Protein AF-A0A963WQL3-F1 (afdb_monomer_lite)

Sequence (95 aa):
MTLRVAVQMDPIETVNIAGDSSFALMLSAQARGHGVWHYDVSTLAYEDGRITAWARPLTVQRVEGAHFEWQGELAKIDLARDIDVILMRQDPPFH

Radius of gyration: 13.0 Å; chains: 1; bounding box: 27×33×34 Å

Foldseek 3Di:
DAFEEEEAEDDPQPDDCVPDVSLVVLQVSVVVVYWYKYFYPVQWDDDPNFTKGFIFTKHADPDPPPGMDTPDDGDIDGCVPPGDYYHHRYDDDDD

pLDDT: mean 95.66, std 5.06, range [63.12, 98.56]

Structure (mmCIF, N/CA/C/O backbone):
data_AF-A0A963WQL3-F1
#
_entry.id   AF-A0A963WQL3-F1
#
loop_
_atom_site.group_PDB
_atom_site.id
_atom_site.type_symbol
_atom_site.label_atom_id
_atom_site.label_alt_id
_atom_site.label_comp_id
_atom_site.label_asym_id
_atom_site.label_entity_id
_atom_site.label_seq_id
_atom_site.pdbx_PDB_ins_code
_atom_site.Cartn_x
_atom_site.Cartn_y
_atom_site.Cartn_z
_atom_site.occupancy
_atom_site.B_iso_or_equiv
_atom_site.auth_seq_id
_atom_site.auth_comp_id
_atom_site.auth_asym_id
_atom_site.auth_atom_id
_atom_site.pdbx_PDB_model_num
ATOM 1 N N . MET A 1 1 ? -3.239 -17.619 10.228 1.00 77.50 1 MET A N 1
ATOM 2 C CA . MET A 1 1 ? -4.176 -16.480 10.329 1.00 77.50 1 MET A CA 1
ATOM 3 C C . MET A 1 1 ? -3.996 -15.623 9.092 1.00 77.50 1 MET A C 1
ATOM 5 O O . MET A 1 1 ? -2.858 -15.444 8.676 1.00 77.50 1 MET A O 1
ATOM 9 N N . THR A 1 2 ? -5.086 -15.156 8.490 1.00 94.75 2 THR A N 1
ATOM 10 C CA . THR A 1 2 ? -5.052 -14.263 7.324 1.00 94.75 2 THR A CA 1
ATOM 11 C C . THR A 1 2 ? -5.042 -12.822 7.810 1.00 94.75 2 THR A C 1
ATOM 13 O O . THR A 1 2 ? -5.930 -12.443 8.566 1.00 94.75 2 THR A O 1
ATOM 16 N N . LEU A 1 3 ? -4.028 -12.056 7.407 1.00 98.19 3 LEU A N 1
ATOM 17 C CA . LEU A 1 3 ? -3.889 -10.639 7.734 1.00 98.19 3 LEU A CA 1
ATOM 18 C C . LEU A 1 3 ? -4.380 -9.776 6.569 1.00 98.19 3 LEU A C 1
ATOM 20 O O . LEU A 1 3 ? -4.291 -10.181 5.407 1.00 98.19 3 LEU A O 1
ATOM 24 N N . ARG A 1 4 ? -4.846 -8.573 6.890 1.00 98.25 4 ARG A N 1
ATOM 25 C CA . ARG A 1 4 ? -5.097 -7.466 5.966 1.00 98.25 4 ARG A CA 1
ATOM 26 C C . ARG A 1 4 ? -3.896 -6.534 6.047 1.00 98.25 4 ARG A C 1
ATOM 28 O O . ARG A 1 4 ? -3.688 -5.870 7.062 1.00 98.25 4 ARG A O 1
ATOM 35 N N . VAL A 1 5 ? -3.075 -6.542 5.004 1.00 98.56 5 VAL A N 1
ATOM 36 C CA . VAL A 1 5 ? -1.832 -5.773 4.933 1.00 98.56 5 VAL A CA 1
ATOM 37 C C . VAL A 1 5 ? -2.059 -4.577 4.024 1.00 98.56 5 VAL A C 1
ATOM 39 O O . VAL A 1 5 ? -2.304 -4.758 2.835 1.00 98.56 5 VAL A O 1
ATOM 42 N N . ALA A 1 6 ? -1.963 -3.365 4.562 1.00 98.31 6 ALA A N 1
ATOM 43 C CA . ALA A 1 6 ? -1.947 -2.156 3.750 1.00 98.31 6 ALA A CA 1
ATOM 44 C C . ALA A 1 6 ? -0.510 -1.738 3.447 1.00 98.31 6 ALA A C 1
ATOM 46 O O . ALA A 1 6 ? 0.349 -1.736 4.329 1.00 98.31 6 ALA A O 1
ATOM 47 N N . VAL A 1 7 ? -0.257 -1.356 2.204 1.00 98.19 7 VAL A N 1
ATOM 48 C CA . VAL A 1 7 ? 1.004 -0.763 1.773 1.00 98.19 7 VAL A CA 1
ATOM 49 C C . VAL A 1 7 ? 0.731 0.681 1.394 1.00 98.19 7 VAL A C 1
ATOM 51 O O . VAL A 1 7 ? -0.001 0.951 0.443 1.00 98.19 7 VAL A O 1
ATOM 54 N N . GLN A 1 8 ? 1.318 1.590 2.165 1.00 97.31 8 GLN A N 1
ATOM 55 C CA . GLN A 1 8 ? 1.360 3.006 1.842 1.00 97.31 8 GLN A CA 1
ATOM 56 C C . GLN A 1 8 ? 2.535 3.237 0.903 1.00 97.31 8 GLN A C 1
ATOM 58 O O . GLN A 1 8 ? 3.681 3.106 1.335 1.00 97.31 8 GLN A O 1
ATOM 63 N N . MET A 1 9 ? 2.279 3.547 -0.360 1.00 95.56 9 MET A N 1
ATOM 64 C CA . MET A 1 9 ? 3.339 3.777 -1.341 1.00 95.56 9 MET A CA 1
ATOM 65 C C . MET A 1 9 ? 2.838 4.629 -2.502 1.00 95.56 9 MET A C 1
ATOM 67 O O . MET A 1 9 ? 1.631 4.809 -2.666 1.00 95.56 9 MET A O 1
ATOM 71 N N . ASP A 1 10 ? 3.781 5.087 -3.321 1.00 93.00 10 ASP A N 1
ATOM 72 C CA . ASP A 1 10 ? 3.503 5.732 -4.601 1.00 93.00 10 ASP A CA 1
ATOM 73 C C . ASP A 1 10 ? 2.671 4.806 -5.526 1.00 93.00 10 ASP A C 1
ATOM 75 O O . ASP A 1 10 ? 2.513 3.608 -5.242 1.00 93.00 10 ASP A O 1
ATOM 79 N N . PRO A 1 11 ? 2.089 5.325 -6.622 1.00 94.31 11 PRO A N 1
ATOM 80 C CA . PRO A 1 11 ? 1.185 4.560 -7.479 1.00 94.31 11 PRO A CA 1
ATOM 81 C C . PRO A 1 11 ? 1.756 3.206 -7.931 1.00 94.31 11 PRO A C 1
ATOM 83 O O . PRO A 1 11 ? 2.855 3.115 -8.489 1.00 94.31 11 PRO A O 1
ATOM 86 N N . ILE A 1 12 ? 0.985 2.134 -7.710 1.00 95.50 12 ILE A N 1
ATOM 87 C CA . ILE A 1 12 ? 1.378 0.760 -8.061 1.00 95.50 12 ILE A CA 1
ATOM 88 C C . ILE A 1 12 ? 1.558 0.590 -9.578 1.00 95.50 12 ILE A C 1
ATOM 90 O O . ILE A 1 12 ? 2.313 -0.266 -10.035 1.00 95.50 12 ILE A O 1
ATOM 94 N N . GLU A 1 13 ? 0.913 1.442 -10.370 1.00 95.00 13 GLU A N 1
ATOM 95 C CA . GLU A 1 13 ? 1.001 1.512 -11.824 1.00 95.00 13 GLU A CA 1
ATOM 96 C C . GLU A 1 13 ? 2.443 1.671 -12.318 1.00 95.00 13 GLU A C 1
ATOM 98 O O . GLU A 1 13 ? 2.808 1.078 -13.333 1.00 95.00 13 GLU A O 1
ATOM 103 N N . THR A 1 14 ? 3.266 2.442 -11.600 1.00 92.56 14 THR A N 1
ATOM 104 C CA . THR A 1 14 ? 4.628 2.817 -12.018 1.00 92.56 14 THR A CA 1
ATOM 105 C C . THR A 1 14 ? 5.733 2.012 -11.332 1.00 92.56 14 THR A C 1
ATOM 107 O O . THR A 1 14 ? 6.913 2.315 -11.502 1.00 92.56 14 THR A O 1
ATOM 110 N N . VAL A 1 15 ? 5.379 0.992 -10.546 1.00 94.00 15 VAL A N 1
ATOM 111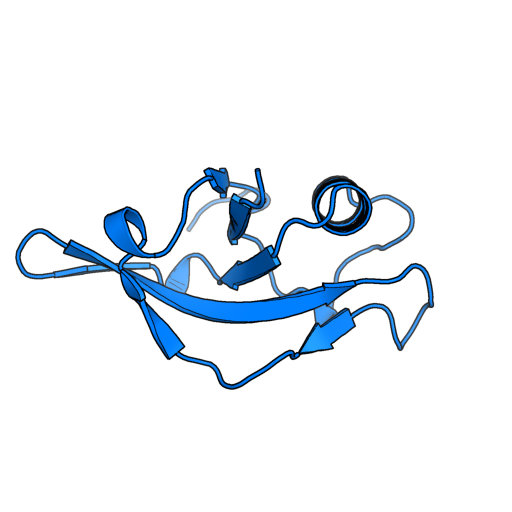 C CA . VAL A 1 15 ? 6.340 0.224 -9.745 1.00 94.00 15 VAL A CA 1
ATOM 112 C C . VAL A 1 15 ? 7.326 -0.575 -10.612 1.00 94.00 15 VAL A C 1
ATOM 114 O O . VAL A 1 15 ? 6.950 -1.234 -11.584 1.00 94.00 15 VAL A O 1
ATOM 117 N N . ASN A 1 16 ? 8.604 -0.596 -10.224 1.00 93.81 16 ASN A N 1
ATOM 118 C CA . ASN A 1 16 ? 9.600 -1.472 -10.844 1.00 93.81 16 ASN A CA 1
ATOM 119 C C . ASN A 1 16 ? 9.515 -2.892 -10.259 1.00 93.81 16 ASN A C 1
ATOM 121 O O . ASN A 1 16 ? 10.184 -3.216 -9.279 1.00 93.81 16 ASN A O 1
ATOM 125 N N . ILE A 1 17 ? 8.758 -3.784 -10.895 1.00 95.69 17 ILE A N 1
ATOM 126 C CA . ILE A 1 17 ? 8.509 -5.151 -10.394 1.00 95.69 17 ILE A CA 1
ATOM 127 C C . ILE A 1 17 ? 9.761 -6.040 -10.241 1.00 95.69 17 ILE A C 1
ATOM 129 O O . ILE A 1 17 ? 9.706 -7.089 -9.581 1.00 95.69 17 ILE A O 1
ATOM 133 N N . ALA A 1 18 ? 10.883 -5.655 -10.860 1.00 93.94 18 ALA A N 1
ATOM 134 C CA . ALA A 1 18 ? 12.147 -6.380 -10.773 1.00 93.94 18 ALA A CA 1
ATOM 135 C C . ALA A 1 18 ? 12.975 -5.975 -9.542 1.00 93.94 18 ALA A C 1
ATOM 137 O O . ALA A 1 18 ? 13.625 -6.834 -8.946 1.00 93.94 18 ALA A O 1
ATOM 138 N N . GLY A 1 19 ? 12.946 -4.695 -9.159 1.00 93.38 19 GLY A N 1
ATOM 139 C CA . GLY A 1 19 ? 13.791 -4.139 -8.094 1.00 93.38 19 GLY A CA 1
ATOM 140 C C . GLY A 1 19 ? 13.043 -3.649 -6.854 1.00 93.38 19 GLY A C 1
ATOM 141 O O . GLY A 1 19 ? 13.666 -3.426 -5.818 1.00 93.38 19 GLY A O 1
ATOM 142 N N . ASP A 1 20 ? 11.725 -3.488 -6.936 1.00 95.56 20 ASP A N 1
ATOM 143 C CA . ASP A 1 20 ? 10.942 -2.887 -5.868 1.00 95.56 20 ASP A CA 1
ATOM 144 C C . ASP A 1 20 ? 10.686 -3.876 -4.719 1.00 95.56 20 ASP A C 1
ATOM 146 O O . ASP A 1 20 ? 10.093 -4.953 -4.872 1.00 95.56 20 ASP A O 1
ATOM 150 N N . SER A 1 21 ? 11.157 -3.502 -3.530 1.00 96.00 21 SER A N 1
ATOM 151 C CA . SER A 1 21 ? 11.005 -4.328 -2.331 1.00 96.00 21 SER A CA 1
ATOM 152 C C . SER A 1 21 ? 9.592 -4.278 -1.742 1.00 96.00 21 SER A C 1
ATOM 154 O O . SER A 1 21 ? 9.170 -5.258 -1.129 1.00 96.00 21 SER A O 1
ATOM 156 N N . SER A 1 22 ? 8.827 -3.208 -1.968 1.00 96.75 22 SER A N 1
ATOM 157 C CA . SER A 1 22 ? 7.415 -3.110 -1.576 1.00 96.75 22 SER A CA 1
ATOM 158 C C . SER A 1 22 ? 6.576 -4.116 -2.372 1.00 96.75 22 SER A C 1
ATOM 160 O O . SER A 1 22 ? 5.815 -4.889 -1.788 1.00 96.75 22 SER A O 1
ATOM 162 N N . PHE A 1 23 ? 6.821 -4.227 -3.678 1.00 97.62 23 PHE A N 1
ATOM 163 C CA . PHE A 1 23 ? 6.225 -5.239 -4.550 1.00 97.62 23 PHE A CA 1
ATOM 164 C C . PHE A 1 23 ? 6.590 -6.667 -4.117 1.00 97.62 23 PHE A C 1
ATOM 166 O O . PHE A 1 23 ? 5.736 -7.557 -4.052 1.00 97.62 23 PHE A O 1
ATOM 173 N N . ALA A 1 24 ? 7.856 -6.897 -3.749 1.00 97.81 24 ALA A N 1
ATOM 174 C CA . ALA A 1 24 ? 8.293 -8.184 -3.211 1.00 97.81 24 ALA A CA 1
ATOM 175 C C . ALA A 1 24 ? 7.563 -8.556 -1.905 1.00 97.81 24 ALA A C 1
ATOM 177 O O . ALA A 1 24 ? 7.206 -9.722 -1.709 1.00 97.81 24 ALA A O 1
ATOM 178 N N . LEU A 1 25 ? 7.301 -7.580 -1.029 1.00 98.00 25 LEU A N 1
ATOM 179 C CA . LEU A 1 25 ? 6.535 -7.781 0.203 1.00 98.00 25 LEU A CA 1
ATOM 180 C C . LEU A 1 25 ? 5.065 -8.115 -0.088 1.00 98.00 25 LEU A C 1
ATOM 182 O O . LEU A 1 25 ? 4.541 -9.046 0.525 1.00 98.00 25 LEU A O 1
ATOM 186 N N . MET A 1 26 ? 4.429 -7.447 -1.055 1.00 98.31 26 MET A N 1
ATOM 187 C CA . MET A 1 26 ? 3.055 -7.752 -1.484 1.00 98.31 26 MET A CA 1
ATOM 188 C C . MET A 1 26 ? 2.920 -9.187 -2.017 1.00 98.31 26 MET A C 1
ATOM 190 O O . MET A 1 26 ? 2.049 -9.936 -1.568 1.00 98.31 26 MET A O 1
ATOM 194 N N . LEU A 1 27 ? 3.831 -9.618 -2.900 1.00 98.38 27 LEU A N 1
ATOM 195 C CA . LEU A 1 27 ? 3.882 -11.004 -3.389 1.00 98.38 27 LEU A CA 1
ATOM 196 C C . LEU A 1 27 ? 4.022 -12.004 -2.235 1.00 98.38 27 LEU A C 1
ATOM 198 O O . LEU A 1 27 ? 3.366 -13.045 -2.208 1.00 98.38 27 LEU A O 1
ATOM 202 N N . SER A 1 28 ? 4.876 -11.681 -1.263 1.00 98.12 28 SER A N 1
ATOM 203 C CA . SER A 1 28 ? 5.114 -12.518 -0.091 1.00 98.12 28 SER A CA 1
ATOM 204 C C . SER A 1 28 ? 3.890 -12.587 0.833 1.00 98.12 28 SER A C 1
ATOM 206 O O . SER A 1 28 ? 3.615 -13.639 1.409 1.00 98.12 28 SER A O 1
ATOM 208 N N . ALA A 1 29 ? 3.145 -11.489 0.979 1.00 98.31 29 ALA A N 1
ATOM 209 C CA . ALA A 1 29 ? 1.894 -11.448 1.731 1.00 98.31 29 ALA A CA 1
ATOM 210 C C . ALA A 1 29 ? 0.830 -12.339 1.068 1.00 98.31 29 ALA A C 1
ATOM 212 O O . ALA A 1 29 ? 0.273 -13.221 1.724 1.00 98.31 29 ALA A O 1
ATOM 21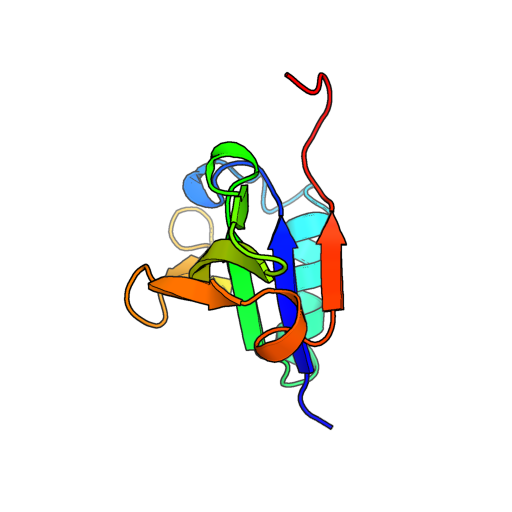3 N N . GLN A 1 30 ? 0.637 -12.202 -0.246 1.00 98.19 30 GLN A N 1
ATOM 214 C CA . GLN A 1 30 ? -0.275 -13.052 -1.017 1.00 98.19 30 GLN A CA 1
ATOM 215 C C . GLN A 1 30 ? 0.084 -14.534 -0.946 1.00 98.19 30 GLN A C 1
ATOM 217 O O . GLN A 1 30 ? -0.793 -15.365 -0.728 1.00 98.19 30 GLN A O 1
ATOM 222 N N . ALA A 1 31 ? 1.368 -14.881 -1.074 1.00 98.25 31 ALA A N 1
ATOM 223 C CA . ALA A 1 31 ? 1.827 -16.268 -0.983 1.00 98.25 31 ALA A CA 1
ATOM 224 C C . ALA A 1 31 ? 1.524 -16.910 0.385 1.00 98.25 31 ALA A C 1
ATOM 226 O O . ALA A 1 31 ? 1.407 -18.129 0.485 1.00 98.25 31 ALA A O 1
ATOM 227 N N . ARG A 1 32 ? 1.368 -16.096 1.439 1.00 98.12 32 ARG A N 1
ATOM 228 C CA . ARG A 1 32 ? 0.943 -16.533 2.781 1.00 98.12 32 ARG A CA 1
ATOM 229 C C . ARG A 1 32 ? -0.576 -16.466 2.992 1.00 98.12 32 ARG A C 1
ATOM 231 O O . ARG A 1 32 ? -1.044 -16.692 4.107 1.00 98.12 32 ARG A O 1
ATOM 238 N N . GLY A 1 33 ? -1.348 -16.158 1.949 1.00 98.06 33 GLY A N 1
ATOM 239 C CA . GLY A 1 33 ? -2.804 -16.039 2.006 1.00 98.06 33 GLY A CA 1
ATOM 240 C C . GLY A 1 33 ? -3.290 -14.782 2.729 1.00 98.06 33 GLY A C 1
ATOM 241 O O . GLY A 1 33 ? -4.358 -14.816 3.337 1.00 98.06 33 GLY A O 1
ATOM 242 N N . HIS A 1 34 ? -2.497 -13.707 2.740 1.00 98.56 34 HIS A N 1
ATOM 243 C CA . HIS A 1 34 ? -2.890 -12.403 3.280 1.00 98.56 34 HIS A CA 1
ATOM 244 C C . HIS A 1 34 ? -3.519 -11.527 2.193 1.00 98.56 34 HIS A C 1
ATOM 246 O O . HIS A 1 34 ? -3.106 -11.575 1.035 1.00 98.56 34 HIS A O 1
ATOM 252 N N . GLY A 1 35 ? -4.507 -10.721 2.580 1.00 98.19 35 GLY A N 1
ATOM 253 C CA . GLY A 1 35 ? -5.075 -9.695 1.712 1.00 98.19 35 GLY A CA 1
ATOM 254 C C . GLY A 1 35 ? -4.146 -8.489 1.642 1.00 98.19 35 GLY A C 1
ATOM 255 O O . GLY A 1 35 ? -3.572 -8.097 2.661 1.00 98.19 35 GLY A O 1
ATOM 256 N N . VAL A 1 36 ? -4.016 -7.897 0.457 1.00 98.50 36 VAL A N 1
ATOM 257 C CA . VAL A 1 36 ? -3.181 -6.715 0.227 1.00 98.50 36 VAL A CA 1
ATOM 258 C C . VAL A 1 36 ? -4.071 -5.536 -0.143 1.00 98.50 36 VAL A C 1
ATOM 260 O O . VAL A 1 36 ? -4.985 -5.663 -0.957 1.00 98.50 36 VAL A O 1
ATOM 263 N N . TRP A 1 37 ? -3.788 -4.395 0.471 1.00 98.50 37 TRP A N 1
ATOM 264 C CA . TRP A 1 37 ? -4.403 -3.105 0.198 1.00 98.50 37 TRP A CA 1
ATOM 265 C C . TRP A 1 37 ? -3.319 -2.110 -0.195 1.00 98.50 37 TRP A C 1
ATOM 267 O O . TRP A 1 37 ? -2.230 -2.115 0.376 1.00 98.50 37 TRP A O 1
ATOM 277 N N . HIS A 1 38 ? -3.626 -1.247 -1.152 1.00 98.31 38 HIS A N 1
ATOM 278 C CA . HIS A 1 38 ? -2.788 -0.118 -1.541 1.00 98.31 38 HIS A CA 1
ATOM 279 C C . HIS A 1 38 ? -3.502 1.177 -1.165 1.00 98.31 38 HIS A C 1
ATOM 281 O O . HIS A 1 38 ? -4.726 1.270 -1.297 1.00 98.31 38 HIS A O 1
ATOM 287 N N . TYR A 1 39 ? -2.743 2.150 -0.670 1.00 97.69 39 TYR A N 1
ATOM 288 C CA . TYR A 1 39 ? -3.202 3.528 -0.550 1.00 97.69 39 TYR A CA 1
ATOM 289 C C . TYR A 1 39 ? -2.036 4.504 -0.699 1.00 97.69 39 TYR A C 1
ATOM 291 O O . TYR A 1 39 ? -0.895 4.196 -0.350 1.00 97.69 39 TYR A O 1
ATOM 299 N N . ASP A 1 40 ? -2.350 5.699 -1.185 1.00 95.38 40 ASP A N 1
ATOM 300 C CA . ASP A 1 40 ? -1.404 6.807 -1.298 1.00 95.38 40 ASP A CA 1
ATOM 301 C C . ASP A 1 40 ? -1.421 7.672 -0.023 1.00 95.38 40 ASP A C 1
ATOM 303 O O . ASP A 1 40 ? -2.477 7.858 0.597 1.00 95.38 40 ASP A O 1
ATOM 307 N N . VAL A 1 41 ? -0.265 8.228 0.368 1.00 93.44 41 VAL A N 1
ATOM 308 C CA . VAL A 1 41 ? -0.135 9.075 1.571 1.00 93.44 41 VAL A CA 1
ATOM 309 C C . VAL A 1 41 ? -1.059 10.291 1.547 1.00 93.44 41 VAL A C 1
ATOM 311 O O . VAL A 1 41 ? -1.570 10.675 2.595 1.00 93.44 41 VAL A O 1
ATOM 314 N N . SER A 1 42 ? -1.320 10.867 0.371 1.00 94.25 42 SER A N 1
ATOM 315 C CA . SER A 1 42 ? -2.129 12.081 0.209 1.00 94.25 42 SER A CA 1
ATOM 316 C C . SER A 1 42 ? -3.593 11.875 0.587 1.00 94.25 42 SER A C 1
ATOM 318 O O . SER A 1 42 ? -4.321 12.836 0.825 1.00 94.25 42 SER A O 1
ATOM 320 N N . THR A 1 43 ? -4.027 10.616 0.668 1.00 95.62 43 THR A N 1
ATOM 321 C CA . THR A 1 43 ? -5.384 10.246 1.071 1.00 95.62 43 THR A CA 1
ATOM 322 C C . THR A 1 43 ? -5.522 10.025 2.576 1.00 95.62 43 THR A C 1
ATOM 324 O O . THR A 1 43 ? -6.644 9.858 3.057 1.00 95.62 43 THR A O 1
ATOM 327 N N . LEU A 1 44 ? -4.404 9.998 3.314 1.00 96.06 44 LEU A N 1
ATOM 328 C CA . LEU A 1 44 ? -4.389 9.806 4.759 1.00 96.06 44 LEU A CA 1
ATOM 329 C C . LEU A 1 44 ? -5.013 11.021 5.450 1.00 96.06 44 LEU A C 1
ATOM 331 O O . LEU A 1 44 ? -4.586 12.157 5.255 1.00 96.06 44 LEU A O 1
ATOM 335 N N . ALA A 1 45 ? -5.997 10.771 6.305 1.00 97.38 45 ALA A N 1
ATOM 336 C CA . ALA A 1 45 ? -6.694 11.801 7.057 1.00 97.38 45 ALA A CA 1
ATOM 337 C C . ALA A 1 45 ? -6.874 11.390 8.519 1.00 97.38 45 ALA A C 1
ATOM 339 O O . ALA A 1 45 ? -7.128 10.222 8.831 1.00 97.38 45 ALA A O 1
ATOM 340 N N . TYR A 1 46 ? -6.787 12.375 9.411 1.00 97.19 46 TYR A N 1
ATOM 341 C CA . TYR A 1 46 ? -7.201 12.246 10.802 1.00 97.19 46 TYR A CA 1
ATOM 342 C C . TYR A 1 46 ? -8.452 13.090 11.033 1.00 97.19 46 TYR A C 1
ATOM 344 O O . TYR A 1 46 ? -8.402 14.316 10.965 1.00 97.19 46 TYR A O 1
ATOM 352 N N . GLU A 1 47 ? -9.573 12.426 11.296 1.00 92.50 47 GLU A N 1
ATOM 353 C CA . GLU A 1 47 ? -10.887 13.053 11.443 1.00 92.50 47 GLU A CA 1
ATOM 354 C C . GLU A 1 47 ? -11.599 12.424 12.643 1.00 92.50 47 GLU A C 1
ATOM 356 O O . GLU A 1 47 ? -11.698 11.200 12.738 1.00 92.50 47 GLU A O 1
ATOM 361 N N . ASP A 1 48 ? -12.063 13.250 13.585 1.00 93.25 48 ASP A N 1
ATOM 362 C CA . ASP A 1 48 ? -12.848 12.824 14.754 1.00 93.25 48 ASP A CA 1
ATOM 363 C C . ASP A 1 48 ? -12.260 11.623 15.525 1.00 93.25 48 ASP A C 1
ATOM 365 O O . ASP A 1 48 ? -12.967 10.704 15.947 1.00 93.25 48 ASP A O 1
ATOM 369 N N . GLY A 1 49 ? -10.936 11.610 15.709 1.00 95.88 49 GLY A N 1
ATOM 370 C CA . GLY A 1 49 ? -10.248 10.544 16.442 1.00 95.88 49 GLY A CA 1
ATOM 371 C C . GLY A 1 49 ? -9.966 9.278 15.633 1.00 95.88 49 GLY A C 1
ATOM 372 O O . GLY A 1 49 ? -9.506 8.291 16.207 1.00 95.88 49 GLY A O 1
ATOM 373 N N . ARG A 1 50 ? -10.235 9.276 14.323 1.00 97.06 50 ARG A N 1
ATOM 374 C CA . ARG A 1 50 ? -10.004 8.133 13.434 1.00 97.06 50 ARG A CA 1
ATOM 375 C C . ARG A 1 50 ? -8.937 8.444 12.403 1.00 97.06 50 ARG A C 1
ATOM 377 O O . ARG A 1 50 ? -8.918 9.526 11.823 1.00 97.06 50 ARG A O 1
ATOM 384 N N . ILE A 1 51 ? -8.080 7.460 12.153 1.00 97.31 51 ILE A N 1
ATOM 385 C CA . ILE A 1 51 ? -7.096 7.499 11.074 1.00 97.31 51 ILE A CA 1
ATOM 386 C C . ILE A 1 51 ? -7.722 6.776 9.884 1.00 97.31 51 ILE A C 1
ATOM 388 O O . ILE A 1 51 ? -8.003 5.581 9.962 1.00 97.31 51 ILE A O 1
ATOM 392 N N . THR A 1 52 ? -7.961 7.501 8.798 1.00 98.12 52 THR A N 1
ATOM 393 C CA . THR A 1 52 ? -8.610 6.966 7.596 1.00 98.12 52 THR A CA 1
ATOM 394 C C . THR A 1 52 ? -7.757 7.187 6.359 1.00 98.12 52 THR A C 1
ATOM 396 O O . THR A 1 52 ? -6.923 8.088 6.337 1.00 98.12 52 THR A O 1
ATOM 399 N N . ALA A 1 53 ? -7.961 6.367 5.333 1.00 98.06 53 ALA A N 1
ATOM 400 C CA . ALA A 1 53 ? -7.359 6.554 4.016 1.00 98.06 53 ALA A CA 1
ATOM 401 C C . ALA A 1 53 ? -8.304 6.050 2.923 1.00 98.06 53 ALA A C 1
ATOM 403 O O . ALA A 1 53 ? -9.142 5.182 3.181 1.00 98.06 53 ALA A O 1
ATOM 404 N N . TRP A 1 54 ? -8.158 6.570 1.703 1.00 98.12 54 TRP A N 1
ATOM 405 C CA . TRP A 1 54 ? -8.782 5.960 0.531 1.00 98.12 54 TRP A CA 1
ATOM 406 C C . TRP A 1 54 ? -7.871 4.850 0.027 1.00 98.12 54 TRP A C 1
ATOM 408 O O . TRP A 1 54 ? -6.795 5.111 -0.504 1.00 98.12 54 TRP A O 1
ATOM 418 N N . ALA A 1 55 ? -8.303 3.611 0.221 1.00 98.06 55 ALA A N 1
ATOM 419 C CA . ALA A 1 55 ? -7.526 2.426 -0.088 1.00 98.06 55 ALA A CA 1
ATOM 420 C C . ALA A 1 55 ? -8.291 1.509 -1.036 1.00 98.06 55 ALA A C 1
ATOM 422 O O . ALA A 1 55 ? -9.524 1.528 -1.104 1.00 98.06 55 ALA A O 1
ATOM 423 N N . ARG A 1 56 ? -7.549 0.677 -1.760 1.00 98.19 56 ARG A N 1
ATOM 424 C CA . ARG A 1 56 ? -8.123 -0.300 -2.680 1.00 98.19 56 ARG A CA 1
ATOM 425 C C . ARG A 1 56 ? -7.422 -1.648 -2.524 1.00 98.19 56 ARG A C 1
ATOM 427 O O . ARG A 1 56 ? -6.189 -1.684 -2.486 1.00 98.19 56 ARG A O 1
ATOM 434 N N . PRO A 1 57 ? -8.167 -2.759 -2.419 1.00 98.25 57 PRO A N 1
ATOM 435 C CA . PRO A 1 57 ? -7.563 -4.080 -2.392 1.00 98.25 57 PRO A CA 1
ATOM 436 C C . PRO A 1 57 ? -7.008 -4.422 -3.776 1.00 98.25 57 PRO A C 1
ATOM 438 O O . PRO A 1 57 ? -7.577 -4.038 -4.803 1.00 98.25 57 PRO A O 1
ATOM 441 N N . LEU A 1 58 ? -5.908 -5.164 -3.810 1.00 98.50 58 LEU A N 1
ATOM 442 C CA . LEU A 1 58 ? -5.271 -5.585 -5.053 1.00 98.50 58 LEU A CA 1
ATOM 443 C C . LEU A 1 58 ? -4.619 -6.957 -4.928 1.00 98.50 58 LEU A C 1
ATOM 445 O O . LEU A 1 58 ? -4.271 -7.412 -3.837 1.00 98.50 58 LEU A O 1
ATOM 449 N N . THR A 1 59 ? -4.418 -7.583 -6.079 1.00 98.56 59 THR A N 1
ATOM 450 C CA . THR A 1 59 ? -3.474 -8.682 -6.265 1.00 98.56 59 THR A CA 1
ATOM 451 C C . THR A 1 59 ? -2.311 -8.226 -7.128 1.00 98.56 59 THR A C 1
ATOM 453 O O . THR A 1 59 ? -2.499 -7.422 -8.032 1.00 98.56 59 THR A O 1
ATOM 456 N N . VAL A 1 60 ? -1.122 -8.772 -6.893 1.00 98.44 60 VAL A N 1
ATOM 457 C CA . VAL A 1 60 ? 0.095 -8.517 -7.666 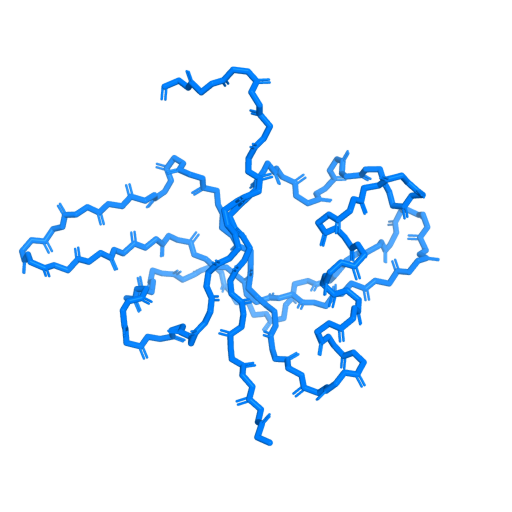1.00 98.44 60 VAL A CA 1
ATOM 458 C C . VAL A 1 60 ? 0.700 -9.796 -8.240 1.00 98.44 60 VAL A C 1
ATOM 460 O O . VAL A 1 60 ? 0.584 -10.873 -7.649 1.00 98.44 60 VAL A O 1
ATOM 463 N N . GLN A 1 61 ? 1.383 -9.674 -9.378 1.00 98.12 61 GLN A N 1
ATOM 464 C CA . GLN A 1 61 ? 2.086 -10.760 -10.064 1.00 98.12 61 GLN A CA 1
ATOM 465 C C . GLN A 1 61 ? 3.300 -10.247 -10.848 1.00 98.12 61 GLN A C 1
ATOM 467 O O . GLN A 1 61 ? 3.321 -9.116 -11.319 1.00 98.12 61 GLN A O 1
ATOM 472 N N . ARG A 1 62 ? 4.320 -11.087 -11.054 1.00 96.00 62 ARG A N 1
ATOM 473 C CA . ARG A 1 62 ? 5.503 -10.715 -11.855 1.00 96.00 62 ARG A CA 1
ATOM 474 C C . ARG A 1 62 ? 5.254 -10.850 -13.359 1.00 96.00 62 ARG A C 1
ATOM 476 O O . ARG A 1 62 ? 5.865 -11.686 -14.015 1.00 96.00 62 ARG A O 1
ATOM 483 N N . VAL A 1 63 ? 4.359 -10.023 -13.886 1.00 96.88 63 VAL A N 1
ATOM 484 C CA . VAL A 1 63 ? 4.078 -9.916 -15.322 1.00 96.88 63 VAL A CA 1
ATOM 485 C C . VAL A 1 63 ? 4.120 -8.443 -15.701 1.00 96.88 63 VAL A C 1
ATOM 487 O O . VAL A 1 63 ? 3.276 -7.670 -15.263 1.00 96.88 63 VAL A O 1
ATOM 490 N N . GLU A 1 64 ? 5.116 -8.041 -16.483 1.00 94.06 64 GLU A N 1
ATOM 491 C CA . GLU A 1 64 ? 5.253 -6.653 -16.929 1.00 94.06 64 GLU A CA 1
ATOM 492 C C . GLU A 1 64 ? 4.020 -6.216 -17.738 1.00 94.06 64 GLU A C 1
ATOM 494 O O . GLU A 1 64 ? 3.536 -6.955 -18.596 1.00 94.06 64 GLU A O 1
ATOM 499 N N . GLY A 1 65 ? 3.468 -5.042 -17.417 1.00 95.06 65 GLY A N 1
ATOM 500 C CA . GLY A 1 65 ? 2.231 -4.527 -18.019 1.00 95.06 65 GLY A CA 1
ATOM 501 C C . GLY A 1 65 ? 0.931 -5.138 -17.476 1.00 95.06 65 GLY A C 1
ATOM 502 O O . GLY A 1 65 ? -0.145 -4.642 -17.799 1.00 95.06 65 GLY A O 1
ATOM 503 N N . ALA A 1 66 ? 1.008 -6.173 -16.636 1.00 96.81 66 ALA A N 1
ATOM 504 C CA . ALA A 1 66 ? -0.138 -6.798 -15.968 1.00 96.81 66 ALA A CA 1
ATOM 505 C C . ALA A 1 66 ? 0.190 -7.146 -14.506 1.00 96.81 66 ALA A C 1
ATOM 507 O O . ALA A 1 66 ? -0.263 -8.158 -13.965 1.00 96.81 66 ALA A O 1
ATOM 508 N N . HIS A 1 67 ? 1.040 -6.340 -13.869 1.00 97.88 67 HIS A N 1
ATOM 509 C CA . HIS A 1 67 ? 1.676 -6.688 -12.602 1.00 97.88 67 HIS A CA 1
ATOM 510 C C . HIS A 1 67 ? 0.781 -6.538 -11.380 1.00 97.88 67 HIS A C 1
ATOM 512 O O . HIS A 1 67 ? 1.155 -6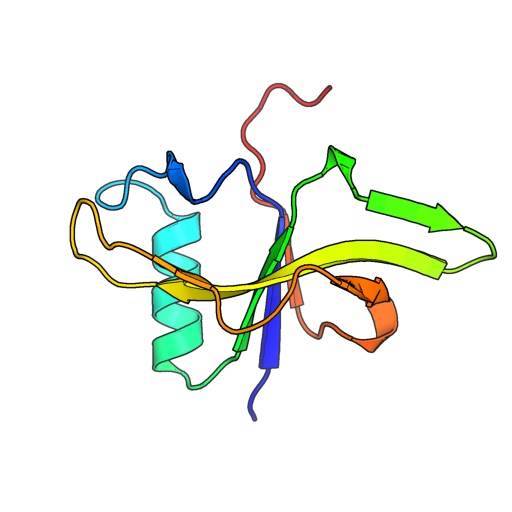.984 -10.295 1.00 97.88 67 HIS A O 1
ATOM 518 N N . PHE A 1 68 ? -0.394 -5.942 -11.543 1.00 98.38 68 PHE A N 1
ATOM 519 C CA . PHE A 1 68 ? -1.400 -5.851 -10.503 1.00 98.38 68 PHE A CA 1
ATOM 520 C C . PHE A 1 68 ? -2.810 -5.893 -11.092 1.00 98.38 68 PHE A C 1
ATOM 522 O O . PHE A 1 68 ? -3.024 -5.621 -12.272 1.00 98.38 68 PHE A O 1
ATOM 529 N N . GLU A 1 69 ? -3.773 -6.217 -10.240 1.00 98.31 69 GLU A N 1
ATOM 530 C CA . GLU A 1 69 ? -5.197 -6.183 -10.541 1.00 98.31 69 GLU A CA 1
ATOM 531 C C . GLU A 1 69 ? -5.956 -5.682 -9.312 1.00 98.31 69 GLU A C 1
ATOM 533 O O . GLU A 1 69 ? -5.720 -6.139 -8.191 1.00 98.31 69 GLU A O 1
ATOM 538 N N . TRP A 1 70 ? -6.871 -4.738 -9.518 1.00 98.00 70 TRP A N 1
ATOM 539 C CA . TRP A 1 70 ? -7.720 -4.209 -8.457 1.00 98.00 70 TRP A CA 1
ATOM 540 C C . TRP A 1 70 ? -8.828 -5.196 -8.084 1.00 98.00 70 TRP A C 1
ATOM 542 O O . TRP A 1 70 ? -9.614 -5.600 -8.933 1.00 98.00 70 TRP A O 1
ATOM 552 N N . GLN A 1 71 ? -8.952 -5.511 -6.796 1.00 97.19 71 GLN A N 1
ATOM 553 C CA . GLN A 1 71 ? -9.882 -6.520 -6.271 1.00 97.19 71 GLN A CA 1
ATOM 554 C C . GLN A 1 71 ? -11.117 -5.904 -5.594 1.00 97.19 71 GLN A C 1
ATOM 556 O O . GLN A 1 71 ? -11.547 -6.336 -4.526 1.00 97.19 71 GLN A O 1
ATOM 561 N N . GLY A 1 72 ? -11.672 -4.847 -6.184 1.00 95.12 72 GLY A N 1
ATOM 562 C CA . GLY A 1 72 ? -12.801 -4.105 -5.621 1.00 95.12 72 GLY A CA 1
ATOM 563 C C . GLY A 1 72 ? -12.760 -2.628 -5.988 1.00 95.12 72 GLY A C 1
ATOM 564 O O . GLY A 1 72 ? -12.005 -2.216 -6.872 1.00 95.12 72 GLY A O 1
ATOM 565 N N . GLU A 1 73 ? -13.572 -1.822 -5.314 1.00 96.12 73 GLU A N 1
ATOM 566 C CA . GLU A 1 73 ? -13.619 -0.370 -5.502 1.00 96.12 73 GLU A CA 1
ATOM 567 C C . GLU A 1 73 ? -12.685 0.361 -4.534 1.00 96.12 73 GLU A C 1
ATOM 569 O O . GLU A 1 73 ? -12.286 -0.174 -3.498 1.00 96.12 73 GLU A O 1
ATOM 574 N N . LEU A 1 74 ? -12.321 1.592 -4.895 1.00 97.50 74 LEU A N 1
ATOM 575 C CA . LEU A 1 74 ? -11.635 2.503 -3.987 1.00 97.50 74 LEU A CA 1
ATOM 576 C C . LEU A 1 74 ? -12.603 2.884 -2.859 1.00 97.50 74 LEU A C 1
ATOM 578 O O . LEU A 1 74 ? -13.701 3.370 -3.129 1.00 97.50 74 LEU A O 1
ATOM 582 N N . ALA A 1 75 ? -12.198 2.690 -1.607 1.00 97.75 75 ALA A N 1
ATOM 583 C CA . ALA A 1 75 ? -13.050 2.941 -0.452 1.00 97.75 75 ALA A CA 1
ATOM 584 C C . ALA A 1 75 ? -12.292 3.676 0.654 1.00 97.75 75 ALA A C 1
ATOM 586 O O . ALA A 1 75 ? -11.100 3.453 0.866 1.00 97.75 75 ALA A O 1
ATOM 587 N N . LYS A 1 76 ? -12.999 4.538 1.390 1.00 97.69 76 LYS A N 1
ATOM 588 C CA . LYS A 1 76 ? -12.477 5.134 2.621 1.00 97.69 76 LYS A CA 1
ATOM 589 C C . LYS A 1 76 ? -12.537 4.087 3.733 1.00 97.69 76 LYS A C 1
ATOM 591 O O . LYS A 1 76 ? -13.628 3.639 4.082 1.00 97.69 76 LYS A O 1
ATOM 596 N N . ILE A 1 77 ? -11.383 3.715 4.277 1.00 97.69 77 ILE A N 1
ATOM 597 C CA . ILE A 1 77 ? -11.248 2.712 5.344 1.00 97.69 77 ILE A CA 1
ATOM 598 C C . ILE A 1 77 ? -10.707 3.341 6.630 1.00 97.69 77 ILE A C 1
ATOM 600 O O . ILE A 1 77 ? -10.008 4.355 6.580 1.00 97.69 77 ILE A O 1
ATOM 604 N N . ASP A 1 78 ? -11.018 2.741 7.777 1.00 97.81 78 ASP A N 1
ATOM 605 C CA . ASP A 1 78 ? -10.422 3.063 9.076 1.00 97.81 78 ASP A CA 1
ATOM 606 C C . ASP A 1 78 ? -9.175 2.194 9.270 1.00 97.81 78 ASP A C 1
ATOM 608 O O . ASP A 1 78 ? -9.263 0.991 9.504 1.00 97.81 78 ASP A O 1
ATOM 612 N N . LEU A 1 79 ? -7.991 2.800 9.182 1.00 97.75 79 LEU A N 1
ATOM 613 C CA . LEU A 1 79 ? -6.722 2.073 9.212 1.00 97.75 79 LEU A CA 1
ATOM 614 C C . LEU A 1 79 ? -6.468 1.349 10.542 1.00 97.75 79 LEU A C 1
ATOM 616 O O . LEU A 1 79 ? -5.727 0.372 10.560 1.00 97.75 79 LEU A O 1
ATOM 620 N N . ALA A 1 80 ? -7.073 1.794 11.646 1.00 96.62 80 ALA A N 1
ATOM 621 C CA . ALA A 1 80 ? -6.897 1.158 12.950 1.00 96.62 80 ALA A CA 1
ATOM 622 C C . ALA A 1 80 ? -7.819 -0.057 13.150 1.00 96.62 80 ALA A C 1
ATOM 624 O O . ALA A 1 80 ? -7.528 -0.920 13.977 1.00 96.62 80 ALA A O 1
ATOM 625 N N . ARG A 1 81 ? -8.950 -0.116 12.435 1.00 96.75 81 ARG A N 1
ATOM 626 C CA . ARG A 1 81 ? -9.950 -1.196 12.557 1.00 96.75 81 ARG A CA 1
ATOM 627 C C . ARG A 1 81 ? -9.887 -2.191 11.401 1.00 96.75 81 ARG A C 1
ATOM 629 O O . ARG A 1 81 ? -10.059 -3.401 11.590 1.00 96.75 81 ARG A O 1
ATOM 636 N N . ASP A 1 82 ? -9.655 -1.677 10.200 1.00 97.75 82 ASP A N 1
ATOM 637 C CA . ASP A 1 82 ? -9.815 -2.414 8.952 1.00 97.75 82 ASP A CA 1
ATOM 638 C C . ASP A 1 82 ? -8.517 -3.069 8.470 1.00 97.75 82 ASP A C 1
ATOM 640 O O . ASP A 1 82 ? -8.566 -3.937 7.600 1.00 97.75 82 ASP A O 1
ATOM 644 N N . ILE A 1 83 ? -7.369 -2.707 9.047 1.00 98.25 83 ILE A N 1
ATOM 645 C CA . ILE A 1 83 ? -6.042 -3.182 8.648 1.00 98.25 83 ILE A CA 1
ATOM 646 C C . ILE A 1 83 ? -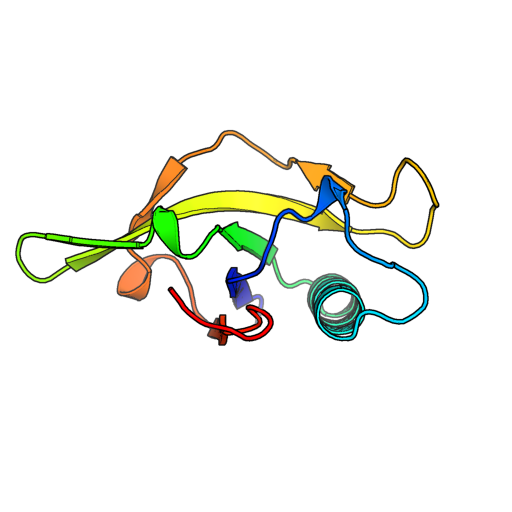5.296 -3.733 9.864 1.00 98.25 83 ILE A C 1
ATOM 648 O O . ILE A 1 83 ? -5.353 -3.165 10.950 1.00 98.25 83 ILE A O 1
ATOM 652 N N . ASP A 1 84 ? -4.578 -4.841 9.671 1.00 98.25 84 ASP A N 1
ATOM 653 C CA . ASP A 1 84 ? -3.822 -5.500 10.743 1.00 98.25 84 ASP A CA 1
ATOM 654 C C . ASP A 1 84 ? -2.339 -5.088 10.731 1.00 98.25 84 ASP A C 1
ATOM 656 O O . ASP A 1 84 ? -1.686 -5.051 11.773 1.00 98.25 84 ASP A O 1
ATOM 660 N N . VAL A 1 85 ? -1.792 -4.782 9.547 1.00 97.81 85 VAL A N 1
ATOM 661 C CA . VAL A 1 85 ? -0.400 -4.349 9.353 1.00 97.81 85 VAL A CA 1
ATOM 662 C C . VAL A 1 85 ? -0.343 -3.250 8.300 1.00 97.81 85 VAL A C 1
ATOM 664 O O . VAL A 1 85 ? -0.876 -3.419 7.205 1.00 97.81 85 VAL A O 1
ATOM 667 N N . ILE A 1 86 ? 0.366 -2.162 8.601 1.00 97.94 86 ILE A N 1
ATOM 668 C CA . ILE A 1 86 ? 0.663 -1.091 7.645 1.00 97.94 86 ILE A CA 1
ATOM 669 C C . ILE A 1 86 ? 2.160 -1.103 7.343 1.00 97.94 86 ILE A C 1
ATOM 671 O O . ILE A 1 86 ? 2.990 -1.001 8.247 1.00 97.94 86 ILE A O 1
ATOM 675 N N . LEU A 1 87 ? 2.506 -1.209 6.064 1.00 97.75 87 LEU A N 1
ATOM 676 C CA . LEU A 1 87 ? 3.862 -1.033 5.561 1.00 97.75 87 LEU A CA 1
ATOM 677 C C . LEU A 1 87 ? 3.981 0.385 4.996 1.00 97.75 87 LEU A C 1
ATOM 679 O O . LEU A 1 87 ? 3.463 0.664 3.917 1.00 97.75 87 LEU A O 1
ATOM 683 N N . MET A 1 88 ? 4.665 1.274 5.719 1.00 95.69 88 MET A N 1
ATOM 684 C CA . MET A 1 88 ? 4.979 2.628 5.249 1.00 95.69 88 MET A CA 1
ATOM 685 C C . MET A 1 88 ? 6.171 2.568 4.293 1.00 95.69 88 MET A C 1
ATOM 687 O O . MET A 1 88 ? 7.299 2.309 4.718 1.00 95.69 88 MET A O 1
ATOM 691 N N . ARG A 1 89 ? 5.905 2.710 2.995 1.00 95.12 89 ARG A N 1
ATOM 692 C CA . ARG A 1 89 ? 6.833 2.399 1.898 1.00 95.12 89 ARG A CA 1
ATOM 693 C C . ARG A 1 89 ? 6.903 3.499 0.835 1.00 95.12 89 ARG A C 1
ATOM 695 O O . ARG A 1 89 ? 7.269 3.212 -0.297 1.00 95.12 89 ARG A O 1
ATOM 702 N N . GLN A 1 90 ? 6.549 4.728 1.193 1.00 88.50 90 GLN A N 1
ATOM 703 C CA . GLN A 1 90 ? 6.737 5.880 0.319 1.00 88.50 90 GLN A CA 1
ATOM 704 C C . GLN A 1 90 ? 8.226 6.203 0.159 1.00 88.50 90 G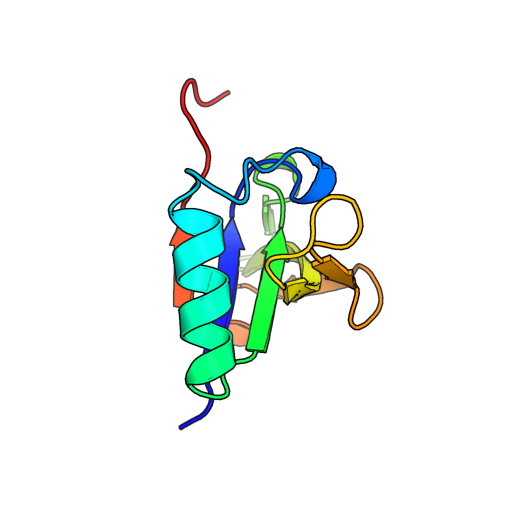LN A C 1
ATOM 706 O O . GLN A 1 90 ? 8.973 6.183 1.145 1.00 88.50 90 GLN A O 1
ATOM 711 N N . ASP A 1 91 ? 8.637 6.519 -1.066 1.00 85.88 91 ASP A N 1
ATOM 712 C CA . ASP A 1 91 ? 10.005 6.933 -1.340 1.00 85.88 91 ASP A CA 1
ATOM 713 C C . ASP A 1 91 ? 10.235 8.408 -0.941 1.00 85.88 91 ASP A C 1
ATOM 715 O O . ASP A 1 91 ? 9.349 9.249 -1.094 1.00 85.88 91 ASP A O 1
ATOM 719 N N . PRO A 1 92 ? 11.421 8.769 -0.415 1.00 86.12 92 PRO A N 1
ATOM 720 C CA . PRO A 1 92 ? 11.784 10.165 -0.194 1.00 86.12 92 PRO A CA 1
ATOM 721 C C . PRO A 1 92 ? 11.931 10.955 -1.511 1.00 86.12 92 PRO A C 1
ATOM 723 O O . PRO A 1 92 ? 12.327 10.384 -2.528 1.00 86.12 92 PRO A O 1
ATOM 726 N N . PRO A 1 93 ? 11.785 12.293 -1.482 1.00 86.12 93 PRO A N 1
ATOM 727 C CA . PRO A 1 93 ? 11.465 13.124 -0.322 1.00 86.12 93 PRO A CA 1
ATOM 728 C C . PRO A 1 93 ? 9.979 13.072 0.056 1.00 86.12 93 PRO A C 1
ATOM 730 O O . PRO A 1 93 ? 9.114 12.920 -0.795 1.00 86.12 93 PRO A O 1
ATOM 733 N N . PHE A 1 94 ? 9.693 13.266 1.342 1.00 77.12 94 PHE A N 1
ATOM 734 C CA . PHE A 1 94 ? 8.324 13.398 1.839 1.00 77.12 94 PHE A CA 1
ATOM 735 C C . PHE A 1 94 ? 7.862 14.856 1.700 1.00 77.12 94 PHE A C 1
ATOM 737 O O . PHE A 1 94 ? 8.639 15.771 1.995 1.00 77.12 94 PHE A O 1
ATOM 744 N N . HIS A 1 95 ? 6.627 15.061 1.243 1.00 63.12 95 HIS A N 1
ATOM 745 C CA . HIS A 1 95 ? 5.991 16.375 1.102 1.00 63.12 95 HIS A CA 1
ATOM 746 C C . HIS A 1 95 ? 5.059 16.683 2.273 1.00 63.12 95 HIS A C 1
ATOM 748 O O . HIS A 1 95 ? 4.398 15.740 2.762 1.00 63.12 95 HIS A O 1
#

Secondary structure (DSSP, 8-state):
---EEEEE-S-GGG--TTT-HHHHHHHHHHHTT-EEEEE-GGG-EEETTEEEEEEEEEEE-S-TT-SEEE-S--EEEETTTS-SEEEE-PPSSP-